Protein AF-A0A832TV93-F1 (afdb_monomer_lite)

Foldseek 3Di:
DPFFAAADAFAPCVVVVFQAVLQVVLVVRVVVCVVVVGFFDADDPLRLVLQVQLLVVCVVVHPDPFRDDSVLSSLCCRQRRHHQHHDADDPDFGDPSPDDPVHPDRHRGVRSSCSSGRHCLVCLVVSVVVCVVVVPPSSCSSVVSVVVVVVVDDDDDDPPDDDD

Secondary structure (DSSP, 8-state):
----B-EEEE-GGGGGGHHHHHHHHHHHHHHHHHHTTPBPP---HHHHHHHHHHHHHHHHHS--S----HHHHHHHHHH-SSEEEE---SS-B-SSS-S-TT---SB--HHHHHIIIIIIITTHHHHHHHHHHHT--S-THHHHHHHHHTTT------------

pLDDT: mean 91.6, std 16.51, range [34.53, 98.81]

Structure (mmCIF, N/CA/C/O backbone):
data_AF-A0A832TV93-F1
#
_entry.id   AF-A0A832TV93-F1
#
loop_
_atom_site.group_PDB
_atom_site.id
_atom_site.type_symbol
_atom_site.label_atom_id
_atom_site.label_alt_id
_atom_site.label_comp_id
_atom_site.label_asym_id
_atom_site.label_entity_id
_atom_site.label_seq_id
_atom_site.pdbx_PDB_ins_code
_atom_site.Cartn_x
_atom_site.Cartn_y
_atom_site.Cartn_z
_atom_site.occupancy
_atom_site.B_iso_or_equiv
_atom_site.auth_seq_id
_atom_site.auth_comp_id
_atom_site.auth_asym_id
_atom_site.auth_atom_id
_atom_site.pdbx_PDB_model_num
ATOM 1 N N . ASP A 1 1 ? 2.755 -15.170 12.764 1.00 92.94 1 ASP A N 1
ATOM 2 C CA . ASP A 1 1 ? 2.041 -15.644 13.971 1.00 92.94 1 ASP A CA 1
ATOM 3 C C . ASP A 1 1 ? 0.892 -16.611 13.653 1.00 92.94 1 ASP A C 1
ATOM 5 O O . ASP A 1 1 ? 0.345 -17.183 14.582 1.00 92.94 1 ASP A O 1
ATOM 9 N N . GLY A 1 2 ? 0.550 -16.842 12.378 1.00 94.00 2 GLY A N 1
ATOM 10 C CA . GLY A 1 2 ? -0.502 -17.790 11.994 1.00 94.00 2 GLY A CA 1
ATOM 11 C C . GLY A 1 2 ? -1.905 -17.180 11.977 1.00 94.00 2 GLY A C 1
ATOM 12 O O . GLY A 1 2 ? -2.860 -17.903 11.701 1.00 94.00 2 GLY A O 1
ATOM 13 N N . SER A 1 3 ? -2.046 -15.872 12.238 1.00 97.12 3 SER A N 1
ATOM 14 C CA . SER A 1 3 ? -3.338 -15.203 12.12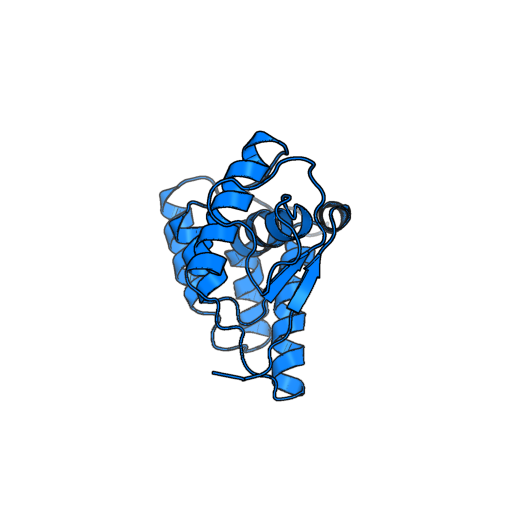4 1.00 97.12 3 SER A CA 1
ATOM 15 C C . SER A 1 3 ? -3.757 -15.027 10.662 1.00 97.12 3 SER A C 1
ATOM 17 O O . SER A 1 3 ? -2.935 -14.926 9.747 1.00 97.12 3 SER A O 1
ATOM 19 N N . GLN A 1 4 ? -5.070 -15.027 10.439 1.00 97.62 4 GLN A N 1
ATOM 20 C CA . GLN A 1 4 ? -5.659 -14.735 9.136 1.00 97.62 4 GLN A CA 1
ATOM 21 C C . GLN A 1 4 ? -5.774 -13.221 8.943 1.00 97.62 4 GLN A C 1
ATOM 23 O O . GLN A 1 4 ? -6.059 -12.498 9.895 1.00 97.62 4 GLN A O 1
ATOM 28 N N . TYR A 1 5 ? -5.611 -12.754 7.706 1.00 98.06 5 TYR A N 1
ATOM 29 C CA . TYR A 1 5 ? -5.754 -11.349 7.317 1.00 98.06 5 TYR A CA 1
ATOM 30 C C . TYR A 1 5 ? -6.442 -11.239 5.949 1.00 98.06 5 TYR A C 1
ATOM 32 O O . TYR A 1 5 ? -6.438 -12.189 5.164 1.00 98.06 5 TYR A O 1
ATOM 40 N N . ILE A 1 6 ? -7.020 -10.074 5.641 1.00 98.06 6 ILE A N 1
ATOM 41 C CA . ILE A 1 6 ? -7.572 -9.806 4.305 1.00 98.06 6 ILE A CA 1
ATOM 42 C C . ILE A 1 6 ? -6.466 -9.356 3.355 1.00 98.06 6 ILE A C 1
ATOM 44 O O . ILE A 1 6 ? -5.676 -8.460 3.665 1.00 98.06 6 ILE A O 1
ATOM 48 N N . ARG A 1 7 ? -6.477 -9.946 2.161 1.00 97.56 7 ARG A N 1
ATOM 49 C CA . ARG A 1 7 ? -5.652 -9.566 1.020 1.00 97.56 7 ARG A CA 1
ATOM 50 C C . ARG A 1 7 ? -6.538 -9.171 -0.151 1.00 97.56 7 ARG A C 1
ATOM 52 O O . ARG A 1 7 ? -7.446 -9.918 -0.504 1.00 97.56 7 ARG A O 1
ATOM 59 N N . ILE A 1 8 ? -6.271 -8.012 -0.738 1.00 98.38 8 ILE A N 1
ATOM 60 C CA . ILE A 1 8 ? -7.026 -7.485 -1.876 1.00 98.38 8 ILE A CA 1
ATOM 61 C C . ILE A 1 8 ? -6.119 -7.522 -3.097 1.00 98.38 8 ILE A C 1
ATOM 63 O O . ILE A 1 8 ? -5.044 -6.935 -3.063 1.00 98.38 8 ILE A O 1
ATOM 67 N N . PHE A 1 9 ? -6.561 -8.198 -4.155 1.00 97.94 9 PHE A N 1
ATOM 68 C CA . PHE A 1 9 ? -5.856 -8.237 -5.433 1.00 97.94 9 PHE A CA 1
ATOM 69 C C . PHE A 1 9 ? -6.360 -7.117 -6.336 1.00 97.94 9 PHE A C 1
ATOM 71 O O . PHE A 1 9 ? -7.526 -7.104 -6.733 1.00 97.94 9 PHE A O 1
ATOM 78 N N . TYR A 1 10 ? -5.475 -6.178 -6.655 1.00 98.19 10 TYR A N 1
ATOM 79 C CA . TYR A 1 10 ? -5.738 -5.099 -7.594 1.00 98.19 10 TYR A CA 1
ATOM 80 C C . TYR A 1 10 ? -5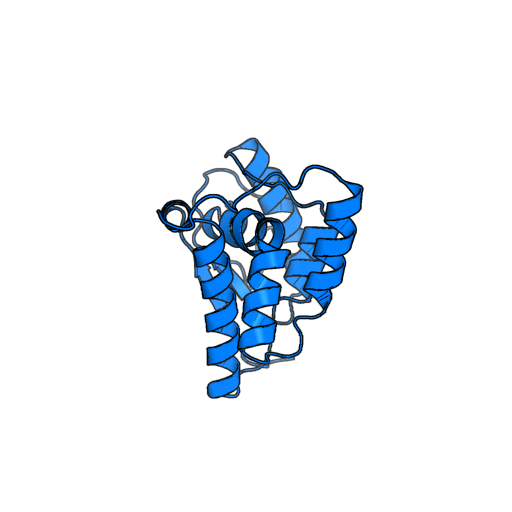.127 -5.396 -8.961 1.00 98.19 10 TYR A C 1
ATOM 82 O O . TYR A 1 10 ? -4.004 -5.881 -9.069 1.00 98.19 10 TYR A O 1
ATOM 90 N N . SER A 1 11 ? -5.847 -5.037 -10.018 1.00 95.75 11 SER A N 1
ATOM 91 C CA . SER A 1 11 ? -5.379 -5.117 -11.402 1.00 95.75 11 SER A CA 1
ATOM 92 C C . SER A 1 11 ? -5.197 -3.718 -11.998 1.00 95.75 11 SER A C 1
ATOM 94 O O . SER A 1 11 ? -5.744 -2.740 -11.487 1.00 95.75 11 SER A O 1
ATOM 96 N N . GLY A 1 12 ? -4.448 -3.604 -13.099 1.00 91.88 12 GLY A N 1
ATOM 97 C CA . GLY A 1 12 ? -4.150 -2.325 -13.768 1.00 91.88 12 GLY A CA 1
ATOM 98 C C . GLY A 1 12 ? -5.367 -1.424 -14.067 1.00 91.88 12 GLY A C 1
ATOM 99 O O . GLY A 1 12 ? -5.279 -0.213 -13.840 1.00 91.88 12 GLY A O 1
ATOM 100 N N . PRO A 1 13 ? -6.536 -1.964 -14.483 1.00 96.31 13 PRO A N 1
ATOM 101 C CA . PRO A 1 13 ? -7.753 -1.174 -14.690 1.00 96.31 13 PRO A CA 1
ATOM 102 C C . PRO A 1 13 ? -8.217 -0.343 -13.485 1.00 96.31 13 PRO A C 1
ATOM 104 O O . PRO A 1 13 ? -8.959 0.623 -13.683 1.00 96.31 13 PRO A O 1
ATOM 107 N N . ILE A 1 14 ? -7.748 -0.636 -12.261 1.00 97.38 14 ILE A N 1
ATOM 108 C CA . ILE A 1 14 ? -8.036 0.162 -11.058 1.00 97.38 14 ILE A CA 1
ATOM 109 C C . ILE A 1 14 ? -7.661 1.643 -11.219 1.00 97.38 14 ILE A C 1
ATOM 111 O O . ILE A 1 14 ? -8.224 2.508 -10.543 1.00 97.38 14 ILE A O 1
ATOM 115 N N . ARG A 1 15 ? -6.751 1.972 -12.147 1.00 96.50 15 ARG A N 1
ATOM 116 C CA . ARG A 1 15 ? -6.395 3.360 -12.459 1.00 96.50 15 ARG A CA 1
ATOM 117 C C . ARG A 1 15 ? -7.606 4.205 -12.846 1.00 96.50 15 ARG A C 1
ATOM 119 O O . ARG A 1 15 ? -7.731 5.340 -12.398 1.00 96.50 15 ARG A O 1
ATOM 126 N N . SER A 1 16 ? -8.513 3.631 -13.635 1.00 96.62 16 SER A N 1
ATOM 127 C CA . SER A 1 16 ? -9.703 4.317 -14.155 1.00 96.62 16 SER A CA 1
ATOM 128 C C . SER A 1 16 ? -10.695 4.739 -13.065 1.00 96.62 16 SER A C 1
ATOM 130 O O . SER A 1 16 ? -11.451 5.686 -13.264 1.00 96.62 16 SER A O 1
ATOM 132 N N . ALA A 1 17 ? -10.662 4.089 -11.897 1.00 96.12 17 ALA A N 1
ATOM 133 C CA . ALA A 1 17 ? -11.508 4.440 -10.758 1.00 96.12 17 ALA A CA 1
ATOM 134 C C . ALA A 1 17 ? -11.048 5.730 -10.046 1.00 96.12 17 ALA A C 1
ATOM 136 O O . ALA A 1 17 ? -11.833 6.366 -9.340 1.00 96.12 17 ALA A O 1
ATOM 137 N N . GLY A 1 18 ? -9.781 6.120 -10.226 1.00 96.00 18 GLY A N 1
ATOM 138 C CA . GLY A 1 18 ? -9.157 7.267 -9.571 1.00 96.00 18 GLY A CA 1
ATOM 139 C C . GLY A 1 18 ? -8.729 7.011 -8.119 1.00 96.00 18 GLY A C 1
ATOM 140 O O . GLY A 1 18 ? -9.243 6.132 -7.423 1.00 96.00 18 GLY A O 1
ATOM 141 N N . GLY A 1 19 ? -7.789 7.833 -7.636 1.00 96.62 19 GLY A N 1
ATOM 142 C CA . GLY A 1 19 ? -7.133 7.652 -6.333 1.00 96.62 19 GLY A CA 1
ATOM 143 C C . GLY A 1 19 ? -8.079 7.598 -5.128 1.00 96.62 19 GLY A C 1
ATOM 144 O O . GLY A 1 19 ? -7.860 6.850 -4.180 1.00 96.62 19 GLY A O 1
ATOM 145 N N . THR A 1 20 ? -9.188 8.346 -5.145 1.00 95.12 20 THR A N 1
ATOM 146 C CA . THR A 1 20 ? -10.147 8.295 -4.026 1.00 95.12 20 THR A CA 1
ATOM 147 C C . THR A 1 20 ? -10.859 6.945 -3.944 1.00 95.12 20 THR A C 1
ATOM 149 O O . THR A 1 20 ? -11.003 6.416 -2.846 1.00 95.12 20 THR A O 1
ATOM 152 N N . ALA A 1 21 ? -11.273 6.363 -5.073 1.00 97.25 21 ALA A N 1
ATOM 153 C CA . ALA A 1 21 ? -11.914 5.050 -5.080 1.00 97.25 21 ALA A CA 1
ATOM 154 C C . ALA A 1 21 ? -10.926 3.939 -4.691 1.00 97.25 21 ALA A C 1
ATOM 156 O O . ALA A 1 21 ? -11.276 3.077 -3.887 1.00 97.25 21 ALA A O 1
ATOM 157 N N . GLN A 1 22 ? -9.683 4.018 -5.178 1.00 98.38 22 GLN A N 1
ATOM 158 C CA . GLN A 1 22 ? -8.577 3.135 -4.781 1.00 98.38 22 GLN A CA 1
ATOM 159 C C . GLN A 1 22 ? -8.339 3.142 -3.267 1.00 98.38 22 GLN A C 1
ATOM 161 O O . GLN A 1 22 ? -8.220 2.099 -2.635 1.00 98.38 22 GLN A O 1
ATOM 166 N N . ALA A 1 23 ? -8.287 4.322 -2.649 1.00 97.12 23 ALA A N 1
ATOM 167 C CA . ALA A 1 23 ? -8.094 4.406 -1.208 1.00 97.12 23 ALA A CA 1
ATOM 168 C C . ALA A 1 23 ? -9.310 3.887 -0.423 1.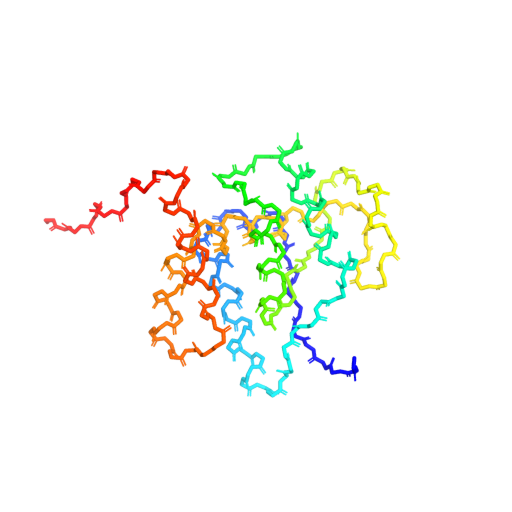00 97.12 23 ALA A C 1
ATOM 170 O O . ALA A 1 23 ? -9.166 3.224 0.607 1.00 97.12 23 ALA A O 1
ATOM 171 N N . LEU A 1 24 ? -10.523 4.175 -0.906 1.00 97.06 24 LEU A N 1
ATOM 172 C CA . LEU A 1 24 ? -11.750 3.705 -0.270 1.00 97.06 24 LEU A CA 1
ATOM 173 C C . LEU A 1 24 ? -11.891 2.182 -0.326 1.00 97.06 24 LEU A C 1
ATOM 175 O O . LEU A 1 24 ? -12.398 1.618 0.637 1.00 97.06 24 LEU A O 1
ATOM 179 N N . SER A 1 25 ? -11.418 1.499 -1.373 1.00 98.06 25 SER A N 1
ATOM 180 C CA . SER A 1 25 ? -11.451 0.029 -1.406 1.00 98.06 25 SER A CA 1
ATOM 181 C C . SER A 1 25 ? -10.584 -0.597 -0.311 1.00 98.06 25 SER A C 1
ATOM 183 O O . SER A 1 25 ? -11.000 -1.577 0.305 1.00 98.06 25 SER A O 1
ATOM 185 N N . VAL A 1 26 ? -9.435 0.007 0.018 1.00 98.44 26 VAL A N 1
ATOM 186 C CA . VAL A 1 26 ? -8.605 -0.409 1.165 1.00 98.44 26 VAL A CA 1
ATOM 187 C C . VAL A 1 26 ? -9.358 -0.200 2.483 1.00 98.44 26 VAL A C 1
ATOM 189 O O . VAL A 1 26 ? -9.388 -1.092 3.331 1.00 98.44 26 VAL A O 1
ATOM 192 N N . LEU A 1 27 ? -10.012 0.955 2.645 1.00 97.69 27 LEU A N 1
ATOM 193 C CA . LEU A 1 27 ? -10.785 1.270 3.849 1.00 97.69 27 LEU A CA 1
ATOM 194 C C . LEU A 1 27 ? -11.984 0.327 4.033 1.00 97.69 27 LEU A C 1
ATOM 196 O O . LEU A 1 27 ? -12.256 -0.113 5.148 1.00 97.69 27 LEU A O 1
ATOM 200 N N . VAL A 1 28 ? -12.672 -0.028 2.944 1.00 97.88 28 VAL A N 1
ATOM 201 C CA . VAL A 1 28 ? -13.730 -1.048 2.959 1.00 97.88 28 VAL A CA 1
ATOM 202 C C . VAL A 1 28 ? -13.160 -2.404 3.366 1.00 97.88 28 VAL A C 1
ATOM 204 O O . VAL A 1 28 ? -13.770 -3.080 4.188 1.00 97.88 28 VAL A O 1
ATOM 207 N N . GLY A 1 29 ? -11.980 -2.785 2.869 1.00 98.25 29 GLY A N 1
ATOM 208 C CA . GLY A 1 29 ? -11.293 -4.000 3.311 1.00 98.25 29 GLY A CA 1
ATOM 209 C C . GLY A 1 29 ? -11.058 -4.027 4.823 1.00 98.25 29 GLY A C 1
ATOM 210 O O . GLY A 1 29 ? -11.353 -5.028 5.476 1.00 98.25 29 GLY A O 1
ATOM 211 N N . ASP A 1 30 ? -10.594 -2.911 5.393 1.00 98.44 30 ASP A N 1
ATOM 212 C CA . ASP A 1 30 ? -10.411 -2.776 6.842 1.00 98.44 30 ASP A CA 1
ATOM 213 C C . ASP A 1 30 ? -11.737 -2.859 7.612 1.00 98.44 30 ASP A C 1
ATOM 215 O O . ASP A 1 30 ? -11.829 -3.515 8.647 1.00 98.44 30 ASP A O 1
ATOM 219 N N . TYR A 1 31 ? -12.789 -2.224 7.099 1.00 97.69 31 TYR A N 1
ATOM 220 C CA . TYR A 1 31 ? -14.117 -2.293 7.703 1.00 97.69 31 TYR A CA 1
ATOM 221 C C . TYR A 1 31 ? -14.662 -3.729 7.712 1.00 97.69 31 TYR A C 1
ATOM 223 O O . TYR A 1 31 ? -15.132 -4.212 8.744 1.00 97.69 31 TYR A O 1
ATOM 231 N N . VAL A 1 32 ? -14.542 -4.437 6.584 1.00 98.00 32 VAL A N 1
ATOM 232 C CA . VAL A 1 32 ? -15.003 -5.822 6.441 1.00 98.00 32 VAL A CA 1
ATOM 233 C C . VAL A 1 32 ? -14.237 -6.745 7.378 1.00 98.00 32 VAL A C 1
ATOM 235 O O . VAL A 1 32 ? -14.891 -7.447 8.146 1.00 98.00 32 VAL A O 1
ATOM 238 N N . ARG A 1 33 ? -12.889 -6.723 7.395 1.00 97.88 33 ARG A N 1
ATOM 239 C CA . ARG A 1 33 ? -12.111 -7.637 8.261 1.00 97.88 33 ARG A CA 1
ATOM 240 C C . ARG A 1 33 ? -12.497 -7.512 9.733 1.00 97.88 33 ARG A C 1
ATOM 242 O O . ARG A 1 33 ? -12.590 -8.524 10.415 1.00 97.88 33 ARG A O 1
ATOM 249 N N . ARG A 1 34 ? -12.793 -6.297 10.210 1.00 97.06 34 ARG A N 1
ATOM 250 C CA . ARG A 1 34 ? -13.241 -6.047 11.588 1.00 97.06 34 ARG A CA 1
ATOM 251 C C . ARG A 1 34 ? -14.616 -6.647 11.841 1.00 97.06 34 ARG A C 1
ATOM 253 O O . ARG A 1 34 ? -14.806 -7.296 12.862 1.00 97.06 34 ARG A O 1
ATOM 260 N N . GLY A 1 35 ? -15.546 -6.467 10.902 1.00 97.00 35 GLY A N 1
ATOM 261 C CA . GLY A 1 35 ? -16.896 -7.024 10.991 1.00 97.00 35 GLY A CA 1
ATOM 262 C C . GLY A 1 35 ? -16.924 -8.553 11.067 1.00 97.00 35 GLY A C 1
ATOM 263 O O . GLY A 1 35 ? -17.833 -9.107 11.678 1.00 97.00 35 GLY A O 1
ATOM 264 N N . ILE A 1 36 ? -15.918 -9.226 10.499 1.00 96.94 36 ILE A N 1
ATOM 265 C CA . ILE A 1 36 ? -15.791 -10.692 10.517 1.00 96.94 36 ILE A CA 1
ATOM 266 C C . ILE A 1 36 ? -14.711 -11.218 11.479 1.00 96.94 36 ILE A C 1
ATOM 268 O O . ILE A 1 36 ? -14.417 -12.408 11.464 1.00 96.94 36 ILE A O 1
ATOM 272 N N . GLY A 1 37 ? -14.110 -10.360 12.312 1.00 96.81 37 GLY A N 1
ATOM 273 C CA . GLY A 1 37 ? -13.121 -10.772 13.318 1.00 96.81 37 GLY A CA 1
ATOM 274 C C . GLY A 1 37 ? -11.778 -11.263 12.759 1.00 96.81 37 GLY A C 1
ATOM 275 O O . GLY A 1 37 ? -11.073 -12.008 13.434 1.00 96.81 37 GLY A O 1
ATOM 276 N N . ILE A 1 38 ? -11.417 -10.860 11.539 1.00 98.06 38 ILE A N 1
ATOM 277 C CA . ILE A 1 38 ? -10.131 -11.172 10.908 1.00 98.06 38 ILE A CA 1
ATOM 278 C C . ILE A 1 38 ? -9.066 -10.163 11.368 1.00 98.06 38 ILE A C 1
ATOM 280 O O . ILE A 1 38 ? -9.322 -8.956 11.486 1.00 98.06 38 ILE A O 1
ATOM 284 N N . ASP A 1 39 ? -7.863 -10.665 11.645 1.00 98.44 39 ASP A N 1
ATOM 285 C CA . ASP A 1 39 ? -6.753 -9.870 12.166 1.00 98.44 39 ASP A CA 1
ATOM 286 C C . ASP A 1 39 ? -6.194 -8.917 11.091 1.00 98.44 39 ASP A C 1
ATOM 288 O O . ASP A 1 39 ? -6.513 -8.994 9.898 1.00 98.44 39 ASP A O 1
ATOM 292 N N . ARG A 1 40 ? -5.371 -7.963 11.524 1.00 98.06 40 ARG A N 1
ATOM 293 C CA . ARG A 1 40 ? -4.654 -7.064 10.624 1.00 98.06 40 ARG A CA 1
ATOM 294 C C . ARG A 1 40 ? -3.545 -7.801 9.878 1.00 98.06 40 ARG A C 1
ATOM 296 O O . ARG A 1 40 ? -2.906 -8.708 10.410 1.00 98.06 40 ARG A O 1
ATOM 303 N N . TYR A 1 41 ? -3.247 -7.322 8.678 1.00 98.38 41 TYR A N 1
ATOM 304 C CA . TYR A 1 41 ? -2.024 -7.677 7.975 1.00 98.38 41 TYR A CA 1
ATOM 305 C C . TYR A 1 41 ? -0.787 -7.244 8.782 1.00 98.38 41 TYR A C 1
ATOM 307 O O . TYR A 1 41 ? -0.733 -6.141 9.341 1.00 98.38 41 TYR A O 1
ATOM 315 N N . LYS A 1 42 ? 0.186 -8.156 8.858 1.00 98.38 42 LYS A N 1
ATOM 316 C CA . LYS A 1 42 ? 1.484 -7.995 9.523 1.00 98.38 42 LYS A CA 1
ATOM 317 C C . LYS A 1 42 ? 2.557 -8.380 8.497 1.00 98.38 42 LYS A C 1
ATOM 319 O O . LYS A 1 42 ? 2.828 -9.581 8.356 1.00 98.38 42 LYS A O 1
ATOM 324 N N . PRO A 1 43 ? 3.078 -7.411 7.722 1.00 98.06 43 PRO A N 1
ATOM 325 C CA . PRO A 1 43 ? 4.065 -7.704 6.692 1.00 98.06 43 PRO A CA 1
ATOM 326 C C . PRO A 1 43 ? 5.358 -8.229 7.315 1.00 98.06 43 PRO A C 1
ATOM 328 O O . PRO A 1 43 ? 5.714 -7.857 8.436 1.00 98.06 43 PRO A O 1
ATOM 331 N N . ARG A 1 44 ? 6.065 -9.078 6.576 1.00 98.00 44 ARG A N 1
ATOM 332 C CA . ARG A 1 44 ? 7.472 -9.403 6.834 1.00 98.00 44 ARG A CA 1
ATOM 333 C C . ARG A 1 44 ? 8.361 -8.303 6.253 1.00 98.00 44 ARG A C 1
ATOM 335 O O . ARG A 1 44 ? 7.947 -7.606 5.330 1.00 98.00 44 ARG A O 1
ATOM 342 N N . GLU A 1 45 ? 9.572 -8.136 6.769 1.00 98.12 45 GLU A N 1
ATOM 343 C CA . GLU A 1 45 ? 10.453 -7.043 6.327 1.00 98.12 45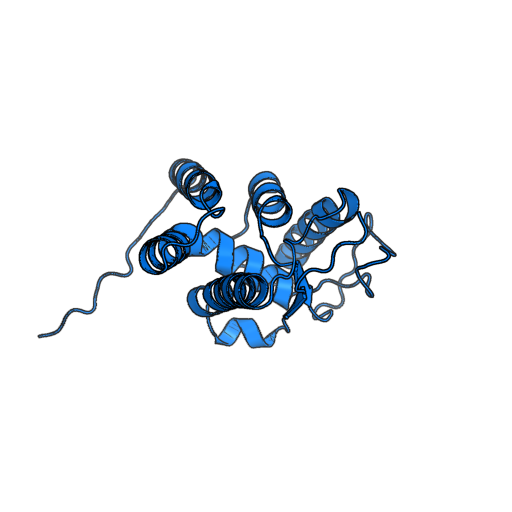 GLU A CA 1
ATOM 344 C C . GLU A 1 45 ? 10.823 -7.166 4.842 1.00 98.12 45 GLU A C 1
ATOM 346 O O . GLU A 1 45 ? 10.786 -6.176 4.117 1.00 98.12 45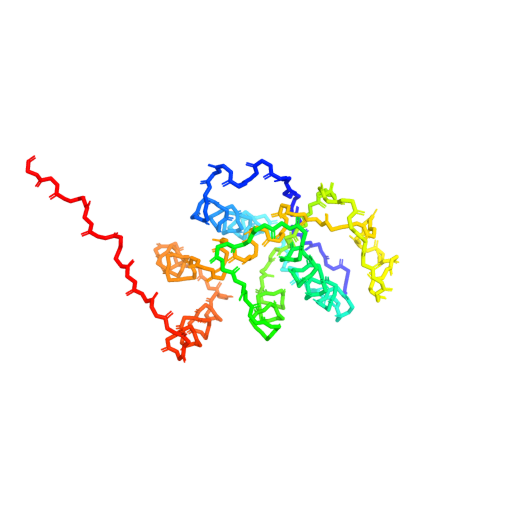 GLU A O 1
ATOM 351 N N . GLU A 1 46 ? 11.045 -8.381 4.342 1.00 98.25 46 GLU A N 1
ATOM 352 C CA . GLU A 1 46 ? 11.274 -8.623 2.918 1.00 98.25 46 GLU A CA 1
ATOM 353 C C . GLU A 1 46 ? 10.050 -8.284 2.050 1.00 98.25 46 GLU A C 1
ATOM 355 O O . GLU A 1 46 ? 10.199 -7.830 0.919 1.00 98.25 46 GLU A O 1
ATOM 360 N N . GLU A 1 47 ? 8.833 -8.435 2.588 1.00 98.44 47 GLU A N 1
ATOM 361 C CA . GLU A 1 47 ? 7.604 -8.008 1.913 1.00 98.44 47 GLU A CA 1
ATOM 362 C C . GLU A 1 47 ? 7.500 -6.476 1.901 1.00 98.44 47 GLU A C 1
ATOM 364 O O . GLU A 1 47 ? 7.005 -5.916 0.932 1.00 98.44 47 GLU A O 1
ATOM 369 N N . VAL A 1 48 ? 7.974 -5.778 2.938 1.00 98.81 48 VAL A N 1
ATOM 370 C CA . VAL A 1 48 ? 7.997 -4.305 2.963 1.00 98.81 48 VAL A CA 1
ATOM 371 C C . VAL A 1 48 ? 8.949 -3.768 1.898 1.00 98.81 48 VAL A C 1
ATOM 373 O O . VAL A 1 48 ? 8.546 -2.947 1.070 1.00 98.81 48 VAL A O 1
ATOM 376 N N . GLU A 1 49 ? 10.187 -4.254 1.874 1.00 98.75 49 GLU A N 1
ATOM 377 C CA . GLU A 1 49 ? 11.190 -3.794 0.909 1.00 98.75 49 GLU A CA 1
ATOM 378 C C . GLU A 1 49 ? 10.839 -4.211 -0.527 1.00 98.75 49 GLU A C 1
ATOM 380 O O . GLU A 1 49 ? 11.102 -3.466 -1.472 1.00 98.75 49 GLU A O 1
ATOM 385 N N . ARG A 1 50 ? 10.106 -5.319 -0.703 1.00 98.75 50 ARG A N 1
ATOM 386 C CA . ARG A 1 50 ? 9.504 -5.675 -1.993 1.00 98.75 50 ARG A CA 1
ATOM 387 C C . ARG A 1 50 ? 8.558 -4.596 -2.527 1.00 98.75 50 ARG A C 1
ATOM 389 O O . ARG A 1 50 ? 8.572 -4.318 -3.723 1.00 98.75 50 ARG A O 1
ATOM 396 N N . TYR A 1 51 ? 7.735 -3.977 -1.680 1.00 98.75 51 TYR A N 1
ATOM 397 C CA . TYR A 1 51 ? 6.842 -2.895 -2.123 1.00 98.75 51 TYR A CA 1
ATOM 398 C C . TYR A 1 51 ? 7.632 -1.632 -2.480 1.00 98.75 51 TYR A C 1
ATOM 400 O O . TYR A 1 51 ? 7.275 -0.950 -3.441 1.00 98.75 51 TYR A O 1
ATOM 408 N N . VAL A 1 52 ? 8.706 -1.336 -1.738 1.00 98.81 52 VAL A N 1
ATOM 409 C CA . VAL A 1 52 ? 9.622 -0.228 -2.054 1.00 98.81 52 VAL A CA 1
ATOM 410 C C . VAL A 1 52 ? 10.220 -0.431 -3.444 1.00 98.81 52 VAL A C 1
ATOM 412 O O . VAL A 1 52 ? 10.081 0.437 -4.307 1.00 98.81 52 VAL A O 1
ATOM 415 N N . GLU A 1 53 ? 10.808 -1.602 -3.691 1.00 98.62 53 GLU A N 1
ATOM 416 C CA . GLU A 1 53 ? 11.410 -1.947 -4.977 1.00 98.62 53 GLU A CA 1
ATOM 417 C C . GLU A 1 53 ? 10.397 -1.862 -6.126 1.00 98.62 53 GLU A C 1
ATOM 419 O O . GLU A 1 53 ? 10.672 -1.218 -7.141 1.00 98.62 53 GLU A O 1
ATOM 424 N N . GLU A 1 54 ? 9.204 -2.440 -5.958 1.00 98.69 54 GLU A N 1
ATOM 425 C CA . GLU A 1 54 ? 8.169 -2.417 -6.993 1.00 98.69 54 GLU A CA 1
ATOM 426 C C . GLU A 1 54 ? 7.687 -1.008 -7.325 1.00 98.69 54 GLU A C 1
ATOM 428 O O . GLU A 1 54 ? 7.512 -0.706 -8.500 1.00 98.69 54 GLU A O 1
ATOM 433 N N . ILE A 1 55 ? 7.489 -0.124 -6.346 1.00 98.50 55 ILE A N 1
ATOM 434 C CA . ILE A 1 55 ? 7.015 1.244 -6.616 1.00 98.50 55 ILE A CA 1
ATOM 435 C C . ILE A 1 55 ? 8.089 2.072 -7.322 1.00 98.50 55 ILE A C 1
ATOM 437 O O . ILE A 1 55 ? 7.784 2.794 -8.278 1.00 98.50 55 ILE A O 1
ATOM 441 N N . LEU A 1 56 ? 9.348 1.954 -6.891 1.00 97.81 56 LEU A N 1
ATOM 442 C CA . LEU A 1 56 ? 10.467 2.639 -7.538 1.00 97.81 56 LEU A CA 1
ATOM 443 C C . LEU A 1 56 ? 10.695 2.124 -8.962 1.00 97.81 56 LEU A C 1
ATOM 445 O O . LEU A 1 56 ? 10.973 2.916 -9.866 1.00 97.81 56 LEU A O 1
ATOM 449 N N . LEU A 1 57 ? 10.546 0.816 -9.181 1.00 98.06 57 LEU A N 1
ATOM 450 C CA . LEU A 1 57 ? 10.623 0.211 -10.505 1.00 98.06 57 LEU A CA 1
ATOM 451 C C . LEU A 1 57 ? 9.424 0.605 -11.375 1.00 98.06 57 LEU A C 1
ATOM 453 O O . LEU A 1 57 ? 9.623 0.999 -12.522 1.00 98.06 57 LEU A O 1
ATOM 457 N N . TYR A 1 58 ? 8.206 0.585 -10.828 1.00 98.00 58 TYR A N 1
ATOM 458 C CA . TYR A 1 58 ? 6.982 0.978 -11.527 1.00 98.00 58 TYR A CA 1
ATOM 459 C C . TYR A 1 58 ? 7.089 2.405 -12.063 1.00 98.00 58 TYR A C 1
ATOM 461 O O . TYR A 1 58 ? 6.800 2.622 -13.231 1.00 98.00 58 TYR A O 1
ATOM 469 N N . LYS A 1 59 ? 7.620 3.356 -11.279 1.00 96.50 59 LYS A N 1
ATOM 470 C CA . LYS A 1 59 ? 7.884 4.736 -11.734 1.00 96.50 59 LYS A CA 1
ATOM 471 C C . LYS A 1 59 ? 8.754 4.813 -12.997 1.00 96.50 59 LYS A C 1
ATOM 473 O O . LYS A 1 59 ? 8.635 5.766 -13.765 1.00 96.50 59 LYS A O 1
ATOM 478 N N . ARG A 1 60 ? 9.674 3.862 -13.196 1.00 94.94 60 ARG A N 1
ATOM 479 C CA . ARG A 1 60 ? 10.564 3.841 -14.369 1.00 94.94 60 ARG A CA 1
ATOM 480 C C . ARG A 1 60 ? 9.871 3.317 -15.623 1.00 94.94 60 ARG A C 1
ATOM 482 O O . ARG A 1 60 ? 10.270 3.696 -16.718 1.00 94.94 60 ARG A O 1
ATOM 489 N N . VAL A 1 61 ? 8.871 2.451 -15.467 1.00 95.19 61 VAL A N 1
ATOM 490 C CA . VAL A 1 61 ? 8.211 1.749 -16.584 1.00 95.19 61 VAL A CA 1
ATOM 491 C C . VAL A 1 61 ? 6.793 2.248 -16.865 1.00 95.19 61 VAL A C 1
ATOM 493 O O . VAL A 1 61 ? 6.279 2.056 -17.961 1.00 95.19 61 VAL A O 1
ATOM 496 N N . ALA A 1 62 ? 6.186 2.942 -15.906 1.00 95.06 62 ALA A N 1
ATOM 497 C CA . ALA A 1 62 ? 4.852 3.513 -15.969 1.00 95.06 62 ALA A CA 1
ATOM 498 C C . ALA A 1 62 ? 4.788 4.838 -15.189 1.00 95.06 62 ALA A C 1
ATOM 500 O O . ALA A 1 62 ? 5.620 5.145 -14.336 1.00 95.06 62 ALA A O 1
ATOM 501 N N . SER A 1 63 ? 3.776 5.657 -15.476 1.00 93.19 63 SER A N 1
ATOM 502 C CA . SER A 1 63 ? 3.601 6.943 -14.798 1.00 93.19 63 SER A CA 1
ATOM 503 C C . SER A 1 63 ? 2.933 6.786 -13.432 1.00 93.19 63 SER A C 1
ATOM 505 O O . SER A 1 63 ? 1.984 6.015 -13.288 1.00 93.19 63 SER A O 1
ATOM 507 N N . LEU A 1 64 ? 3.357 7.597 -12.462 1.00 96.31 64 LEU A N 1
ATOM 508 C CA . LEU A 1 64 ? 2.673 7.816 -11.186 1.00 96.31 64 LEU A CA 1
ATOM 509 C C . LEU A 1 64 ? 2.381 9.309 -11.019 1.00 96.31 64 LEU A C 1
ATOM 511 O O . LEU A 1 64 ? 3.269 10.131 -11.235 1.00 96.31 64 LEU A O 1
ATOM 515 N N . GLN A 1 65 ? 1.164 9.659 -10.600 1.00 95.94 65 GLN A N 1
ATOM 516 C CA . GLN A 1 65 ? 0.815 11.044 -10.239 1.00 95.94 65 GLN A CA 1
ATOM 517 C C . GLN A 1 65 ? 1.549 11.516 -8.979 1.00 95.94 65 GLN A C 1
ATOM 519 O O . GLN A 1 65 ? 1.859 12.694 -8.841 1.00 95.94 65 GLN A O 1
ATOM 524 N N . TYR A 1 66 ? 1.834 10.586 -8.069 1.00 95.50 66 TYR A N 1
ATOM 525 C CA . TYR A 1 66 ? 2.614 10.818 -6.864 1.00 95.50 66 TYR A CA 1
ATOM 526 C C . TYR A 1 66 ? 3.592 9.669 -6.687 1.00 95.50 66 TYR A C 1
ATOM 528 O O . TYR A 1 66 ? 3.200 8.508 -6.761 1.00 95.50 66 TYR A O 1
ATOM 536 N N . THR A 1 67 ? 4.865 9.984 -6.466 1.00 95.94 67 THR A N 1
ATOM 537 C CA . THR A 1 67 ? 5.854 8.981 -6.069 1.00 95.94 67 THR A CA 1
ATOM 538 C C . THR A 1 67 ? 6.125 9.160 -4.579 1.00 95.94 67 THR A C 1
ATOM 540 O O . THR A 1 67 ? 6.825 10.113 -4.239 1.00 95.94 67 THR A O 1
ATOM 543 N N . PRO A 1 68 ? 5.607 8.280 -3.707 1.00 97.00 68 PRO A N 1
ATOM 544 C CA . PRO A 1 68 ? 5.965 8.319 -2.298 1.00 97.00 68 PRO A CA 1
ATOM 545 C C . PRO A 1 68 ? 7.463 8.049 -2.114 1.00 97.00 68 PRO A C 1
ATOM 547 O O . PRO A 1 68 ? 8.070 7.294 -2.881 1.00 97.00 68 PRO A O 1
ATOM 550 N N . SER A 1 69 ? 8.057 8.653 -1.089 1.00 97.19 69 SER A N 1
ATOM 551 C CA . SER A 1 69 ? 9.406 8.302 -0.640 1.00 97.19 69 SER A CA 1
ATOM 552 C C . SER A 1 69 ? 9.443 6.872 -0.093 1.00 97.19 69 SER A C 1
ATOM 554 O O . SER A 1 69 ? 8.412 6.309 0.280 1.00 97.19 69 SER A O 1
ATOM 556 N N . GLU A 1 70 ? 10.632 6.277 0.001 1.00 98.25 70 GLU A N 1
ATOM 557 C CA . GLU A 1 70 ? 10.766 4.927 0.561 1.00 98.25 70 GLU A CA 1
ATOM 558 C C . GLU A 1 70 ? 10.199 4.828 1.984 1.00 98.25 70 GLU A C 1
ATOM 560 O O . GLU A 1 70 ? 9.520 3.858 2.312 1.00 98.25 70 GLU A O 1
ATOM 565 N N . ASP A 1 71 ? 10.400 5.855 2.810 1.00 98.00 71 ASP A N 1
ATOM 566 C CA . ASP A 1 71 ? 9.894 5.879 4.184 1.00 98.00 71 ASP A CA 1
ATOM 567 C C . ASP A 1 71 ? 8.368 5.986 4.239 1.00 98.00 71 ASP A C 1
ATOM 569 O O . ASP A 1 71 ? 7.731 5.343 5.076 1.00 98.00 71 ASP A O 1
ATOM 573 N N . GLU A 1 72 ? 7.757 6.727 3.313 1.00 98.25 72 GLU A N 1
ATOM 574 C CA . GLU A 1 72 ? 6.300 6.750 3.168 1.00 98.25 72 GLU A CA 1
ATOM 575 C C . GLU A 1 72 ? 5.767 5.380 2.743 1.00 98.25 72 GLU A C 1
ATOM 577 O O . GLU A 1 72 ? 4.779 4.912 3.309 1.00 98.25 72 GLU A O 1
ATOM 582 N N . ILE A 1 73 ? 6.436 4.707 1.799 1.00 98.69 73 ILE A N 1
ATOM 583 C CA . ILE A 1 73 ? 6.066 3.353 1.365 1.00 98.69 73 ILE A CA 1
ATOM 584 C C . ILE A 1 73 ? 6.141 2.392 2.553 1.00 98.69 73 ILE A C 1
ATOM 586 O O . ILE A 1 73 ? 5.150 1.731 2.868 1.00 98.69 73 ILE A O 1
ATOM 590 N N . ARG A 1 74 ? 7.276 2.355 3.261 1.00 98.75 74 ARG A N 1
ATOM 591 C CA . ARG A 1 74 ? 7.470 1.511 4.450 1.00 98.75 74 ARG A CA 1
ATOM 592 C C . ARG A 1 74 ? 6.408 1.793 5.507 1.00 98.75 74 ARG A C 1
ATOM 594 O O . ARG A 1 74 ? 5.830 0.858 6.062 1.00 98.75 74 ARG A O 1
ATOM 601 N N . MET A 1 75 ? 6.117 3.067 5.774 1.00 98.38 75 MET A N 1
ATOM 602 C CA . MET A 1 75 ? 5.088 3.462 6.732 1.00 98.38 75 MET A CA 1
ATOM 603 C C . MET A 1 75 ? 3.703 2.971 6.306 1.00 98.38 75 MET A C 1
ATOM 605 O O . MET A 1 75 ? 2.990 2.415 7.142 1.00 98.38 75 MET A O 1
ATOM 609 N N . ILE A 1 76 ? 3.325 3.121 5.034 1.00 98.56 76 ILE A N 1
ATOM 610 C CA . ILE A 1 76 ? 2.036 2.631 4.532 1.00 98.56 76 ILE A CA 1
ATOM 611 C C . ILE A 1 76 ? 1.953 1.114 4.689 1.00 98.56 76 ILE A C 1
ATOM 613 O O . ILE A 1 76 ? 0.995 0.623 5.278 1.00 98.56 76 ILE A O 1
ATOM 617 N N . VAL A 1 77 ? 2.950 0.363 4.218 1.00 98.69 77 VAL A N 1
ATOM 618 C CA . VAL A 1 77 ? 2.898 -1.109 4.215 1.00 98.69 77 VAL A CA 1
ATOM 619 C C . VAL A 1 77 ? 2.870 -1.672 5.636 1.00 98.69 77 VAL A C 1
ATOM 621 O O . VAL A 1 77 ? 2.065 -2.556 5.924 1.00 98.69 77 VAL A O 1
ATOM 624 N N . ARG A 1 78 ? 3.679 -1.128 6.556 1.00 98.62 78 ARG A N 1
ATOM 625 C CA . ARG A 1 78 ? 3.716 -1.577 7.961 1.00 98.62 78 ARG A CA 1
ATOM 626 C C . ARG A 1 78 ? 2.437 -1.264 8.734 1.00 98.62 78 ARG A C 1
ATOM 628 O O . ARG A 1 78 ? 2.123 -1.963 9.700 1.00 98.62 78 ARG A O 1
ATOM 635 N N . ASN A 1 79 ? 1.702 -0.222 8.350 1.00 98.44 79 ASN A N 1
ATOM 636 C CA . ASN A 1 79 ? 0.522 0.225 9.090 1.00 98.44 79 ASN A CA 1
ATOM 637 C C . ASN A 1 79 ? -0.810 -0.110 8.413 1.00 98.44 79 ASN A C 1
ATOM 639 O O . ASN A 1 79 ? -1.837 -0.121 9.093 1.00 98.44 79 ASN A O 1
ATOM 643 N N . CYS A 1 80 ? -0.821 -0.423 7.116 1.00 98.31 80 CYS A N 1
ATOM 644 C CA . CYS A 1 80 ? -2.041 -0.807 6.423 1.00 98.31 80 CYS A CA 1
ATOM 645 C C . CYS A 1 80 ? -2.597 -2.108 7.033 1.00 98.31 80 CYS A C 1
ATOM 647 O O . CYS A 1 80 ? -1.894 -3.120 7.089 1.00 98.31 80 CYS A O 1
ATOM 649 N N . PRO A 1 81 ? -3.853 -2.115 7.509 1.00 98.00 81 PRO A N 1
ATOM 650 C CA . PRO A 1 81 ? -4.416 -3.278 8.189 1.00 98.00 81 PRO A CA 1
ATOM 651 C C . PRO A 1 81 ? -4.837 -4.400 7.230 1.00 98.00 81 PRO A C 1
ATOM 653 O O . PRO A 1 81 ? -5.202 -5.482 7.688 1.00 98.00 81 PRO A O 1
ATOM 656 N N . VAL A 1 82 ? -4.786 -4.164 5.919 1.00 98.38 82 VAL A N 1
ATOM 657 C CA . VAL A 1 82 ? -5.050 -5.153 4.869 1.00 98.38 82 VAL A CA 1
ATOM 658 C C . VAL A 1 82 ? -3.846 -5.250 3.939 1.00 98.38 82 VAL A C 1
ATOM 660 O O . VAL A 1 82 ? -3.111 -4.284 3.757 1.00 98.38 82 VAL A O 1
ATOM 663 N N . CYS A 1 83 ? -3.643 -6.418 3.339 1.00 98.56 83 CYS A N 1
ATOM 664 C CA . CYS A 1 83 ? -2.581 -6.620 2.361 1.00 98.56 83 CYS A CA 1
ATOM 665 C C . CYS A 1 83 ? -3.038 -6.100 0.989 1.00 98.56 83 CYS A C 1
ATOM 667 O O . CYS A 1 83 ? -4.044 -6.572 0.450 1.00 98.56 83 CYS A O 1
ATOM 669 N N . ILE A 1 84 ? -2.315 -5.117 0.448 1.00 98.50 84 ILE A N 1
ATOM 670 C CA . ILE A 1 84 ? -2.556 -4.536 -0.878 1.00 98.50 84 ILE A CA 1
ATOM 671 C C . ILE A 1 84 ? -1.718 -5.329 -1.876 1.00 98.50 84 ILE A C 1
ATOM 673 O O . ILE A 1 84 ? -0.531 -5.081 -2.027 1.00 98.50 84 ILE A O 1
ATOM 677 N N . ASP A 1 85 ? -2.325 -6.298 -2.539 1.00 98.31 85 ASP A N 1
ATOM 678 C CA . ASP A 1 85 ? -1.654 -7.177 -3.494 1.00 98.31 85 ASP A CA 1
ATOM 679 C C . ASP A 1 85 ? -2.219 -6.938 -4.904 1.00 98.31 85 ASP A C 1
ATOM 681 O O . ASP A 1 85 ? -3.016 -6.023 -5.139 1.00 98.31 85 ASP A O 1
ATOM 685 N N . GLY A 1 86 ? -1.815 -7.745 -5.871 1.00 96.75 86 GLY A N 1
ATOM 686 C CA . GLY A 1 86 ? -2.311 -7.649 -7.228 1.00 96.75 86 GLY A CA 1
ATOM 687 C C . GLY A 1 86 ? -1.651 -8.627 -8.174 1.00 96.75 86 GLY A C 1
ATOM 688 O O . GLY A 1 86 ? -0.611 -9.214 -7.878 1.00 96.75 86 GLY A O 1
ATOM 689 N N . ASP A 1 87 ? -2.271 -8.765 -9.337 1.00 93.88 87 ASP A N 1
ATOM 690 C CA . ASP A 1 87 ? -1.674 -9.493 -10.448 1.00 93.88 87 ASP A CA 1
ATOM 691 C C . ASP A 1 87 ? -0.503 -8.684 -11.031 1.00 93.88 87 ASP A C 1
ATOM 693 O O . ASP A 1 87 ? -0.526 -7.445 -10.997 1.00 93.88 87 ASP A O 1
ATOM 697 N N . PRO A 1 88 ? 0.530 -9.347 -11.578 1.00 97.00 88 PRO A N 1
ATOM 698 C CA . PRO A 1 88 ? 1.579 -8.646 -12.301 1.00 97.00 88 PRO A CA 1
ATOM 699 C C . PRO A 1 88 ? 0.989 -7.979 -13.547 1.00 97.00 88 PRO A C 1
ATOM 701 O O . PRO A 1 88 ? 0.297 -8.624 -14.334 1.00 97.00 88 PRO A O 1
ATOM 704 N N . THR A 1 89 ? 1.269 -6.692 -13.737 1.00 96.81 89 THR A N 1
ATOM 705 C CA . THR A 1 89 ? 0.774 -5.929 -14.898 1.00 96.81 89 THR A CA 1
ATOM 706 C C . THR A 1 89 ? 1.892 -5.451 -15.805 1.00 96.81 89 THR A C 1
ATOM 708 O O . THR A 1 89 ? 1.658 -5.284 -16.996 1.00 96.81 89 THR A O 1
ATOM 711 N N . GLU A 1 90 ? 3.107 -5.289 -15.278 1.00 97.00 90 GLU A N 1
ATOM 712 C CA . GLU A 1 90 ? 4.262 -4.853 -16.066 1.00 97.00 90 GLU A CA 1
ATOM 713 C C . GLU A 1 90 ? 5.198 -6.027 -16.341 1.00 97.00 90 GLU A C 1
ATOM 715 O O . GLU A 1 90 ? 5.265 -6.971 -15.553 1.00 97.00 90 GLU A O 1
ATOM 720 N N . GLU A 1 91 ? 5.917 -5.992 -17.463 1.00 97.00 91 GLU A N 1
ATOM 721 C CA . GLU A 1 91 ? 6.932 -7.007 -17.806 1.00 97.00 91 GLU A CA 1
ATOM 722 C C . GLU A 1 91 ? 8.206 -6.879 -16.958 1.00 97.00 91 GLU A C 1
ATOM 724 O O . GLU A 1 91 ? 8.989 -7.818 -16.871 1.00 97.00 91 GLU A O 1
ATOM 729 N N . ALA A 1 92 ? 8.413 -5.728 -16.314 1.00 97.38 92 ALA A N 1
ATOM 730 C CA . ALA A 1 92 ? 9.560 -5.505 -15.447 1.00 97.38 92 ALA A CA 1
ATOM 731 C C . ALA A 1 92 ? 9.524 -6.417 -14.214 1.00 97.38 92 ALA A C 1
ATOM 733 O O . ALA A 1 92 ? 8.470 -6.611 -13.600 1.00 97.38 92 ALA A O 1
ATOM 734 N N . GLU A 1 93 ? 10.694 -6.922 -13.829 1.00 98.00 93 GLU A N 1
ATOM 735 C CA . GLU A 1 93 ? 10.875 -7.795 -12.674 1.00 98.00 93 GLU A CA 1
ATOM 736 C C . GLU A 1 93 ? 11.714 -7.134 -11.585 1.00 98.00 93 GLU A C 1
ATOM 738 O O . GLU A 1 93 ? 12.601 -6.329 -11.867 1.00 98.00 93 GLU A O 1
ATOM 743 N N . VAL A 1 94 ? 11.442 -7.516 -10.340 1.00 97.75 94 VAL A N 1
ATOM 744 C CA . VAL A 1 94 ? 12.299 -7.193 -9.199 1.00 97.75 94 VAL A CA 1
ATOM 745 C C . VAL A 1 94 ? 13.588 -8.012 -9.252 1.00 97.75 94 VAL A C 1
ATOM 747 O O . VAL A 1 94 ? 13.596 -9.167 -9.689 1.00 97.75 94 VAL A O 1
ATOM 750 N N . GLU A 1 95 ? 14.684 -7.427 -8.793 1.00 95.81 95 GLU A N 1
ATOM 751 C CA . GLU A 1 95 ? 16.008 -8.046 -8.758 1.00 95.81 95 GLU A CA 1
ATOM 752 C C . GLU A 1 95 ? 16.347 -8.543 -7.351 1.00 95.81 95 GLU A C 1
ATOM 754 O O . GLU A 1 95 ? 16.886 -9.639 -7.205 1.00 95.81 95 GLU A O 1
ATOM 759 N N . GLY A 1 96 ? 16.002 -7.763 -6.319 1.00 94.44 96 GLY A N 1
ATOM 760 C CA . GLY A 1 96 ? 16.368 -8.051 -4.933 1.00 94.44 96 GLY A CA 1
ATOM 761 C C . GLY A 1 96 ? 15.390 -8.990 -4.233 1.00 94.44 96 GLY A C 1
ATOM 762 O O . GLY A 1 96 ? 15.768 -10.064 -3.768 1.00 94.44 96 GLY A O 1
ATOM 763 N N . HIS A 1 97 ? 14.117 -8.600 -4.156 1.00 97.19 97 HIS A N 1
ATOM 764 C CA . HIS A 1 97 ? 13.120 -9.273 -3.311 1.00 97.19 97 HIS A CA 1
ATOM 765 C C . HIS A 1 97 ? 12.291 -10.306 -4.092 1.00 97.19 97 HIS A C 1
ATOM 767 O O . HIS A 1 97 ? 11.062 -10.207 -4.213 1.00 97.19 97 HIS A O 1
ATOM 773 N N . ARG A 1 98 ? 12.981 -11.293 -4.667 1.00 98.06 98 ARG A N 1
ATOM 774 C CA . ARG A 1 98 ? 12.388 -12.361 -5.489 1.00 98.06 98 ARG A CA 1
ATOM 775 C C . ARG A 1 98 ? 11.891 -13.542 -4.649 1.00 98.06 98 ARG A C 1
ATOM 777 O O . ARG A 1 98 ? 12.316 -13.731 -3.514 1.00 98.06 98 ARG A O 1
ATOM 784 N N . ASP A 1 99 ? 10.991 -14.331 -5.234 1.00 97.62 99 ASP A N 1
ATOM 785 C CA . ASP A 1 99 ? 10.554 -15.652 -4.751 1.00 97.62 99 ASP A CA 1
ATOM 786 C C . ASP A 1 99 ? 10.026 -15.659 -3.304 1.00 97.62 99 ASP A C 1
ATOM 788 O O . ASP A 1 99 ? 10.217 -16.604 -2.535 1.00 97.62 99 ASP A O 1
ATOM 792 N N . LEU A 1 100 ? 9.328 -14.583 -2.928 1.00 97.75 100 LEU A N 1
ATOM 793 C CA . LEU A 1 100 ? 8.730 -14.446 -1.605 1.00 97.75 100 LEU A CA 1
ATOM 794 C C . LEU A 1 100 ? 7.492 -15.337 -1.469 1.00 97.75 100 LEU A C 1
ATOM 796 O O . LEU A 1 100 ? 6.570 -15.266 -2.276 1.00 97.75 100 LEU A O 1
ATOM 800 N N . GLU A 1 101 ? 7.423 -16.105 -0.379 1.00 95.69 101 GLU A N 1
ATOM 801 C CA . GLU A 1 101 ? 6.371 -17.101 -0.104 1.00 95.69 101 GLU A CA 1
ATOM 802 C C . GLU A 1 101 ? 4.938 -16.584 -0.334 1.00 95.69 101 GLU A C 1
ATOM 804 O O . GLU A 1 101 ? 4.074 -17.316 -0.814 1.00 95.69 101 GLU A O 1
ATOM 809 N N . ARG A 1 102 ? 4.669 -15.316 0.009 1.00 95.56 102 ARG A N 1
ATOM 810 C CA . ARG A 1 102 ? 3.324 -14.724 -0.068 1.00 95.56 102 ARG A CA 1
ATOM 811 C C . ARG A 1 102 ? 3.052 -13.922 -1.339 1.00 95.56 102 ARG A C 1
ATOM 813 O O . ARG A 1 102 ? 1.908 -13.516 -1.546 1.00 95.56 102 ARG A O 1
ATOM 820 N N . ILE A 1 103 ? 4.060 -13.710 -2.185 1.00 97.31 103 ILE A N 1
ATOM 821 C CA . ILE A 1 103 ? 3.964 -12.925 -3.421 1.00 97.31 103 ILE A CA 1
ATOM 822 C C . ILE A 1 103 ? 4.312 -13.845 -4.591 1.00 97.31 103 ILE A C 1
ATOM 824 O O . ILE A 1 103 ? 5.474 -14.099 -4.883 1.00 97.31 103 ILE A O 1
ATOM 828 N N . GLY A 1 104 ? 3.283 -14.339 -5.280 1.00 94.25 104 GLY A N 1
ATOM 829 C CA . GLY A 1 104 ? 3.406 -15.396 -6.294 1.00 94.25 104 GLY A CA 1
ATOM 830 C C . GLY A 1 104 ? 4.014 -14.974 -7.638 1.00 94.25 104 GLY A C 1
ATOM 831 O O . GLY A 1 104 ? 3.795 -15.653 -8.635 1.00 94.25 104 GLY A O 1
ATOM 832 N N . THR A 1 105 ? 4.714 -13.843 -7.703 1.00 97.81 105 THR A N 1
ATOM 833 C CA . THR A 1 105 ? 5.316 -13.310 -8.931 1.00 97.81 105 THR A CA 1
ATOM 834 C C . THR A 1 105 ? 6.573 -12.505 -8.617 1.00 97.81 105 THR A C 1
ATOM 836 O O . THR A 1 105 ? 6.670 -11.888 -7.556 1.00 97.81 105 THR A O 1
ATOM 839 N N . ASN A 1 106 ? 7.511 -12.449 -9.563 1.00 98.50 106 ASN A N 1
ATOM 840 C CA . ASN A 1 106 ? 8.657 -11.532 -9.530 1.00 98.50 106 ASN A CA 1
ATOM 841 C C . ASN A 1 106 ? 8.439 -10.287 -10.400 1.00 98.50 106 ASN A C 1
ATOM 843 O O . ASN A 1 106 ? 9.249 -9.367 -10.370 1.00 98.50 106 ASN A O 1
ATOM 847 N N . ARG A 1 107 ? 7.334 -10.230 -11.146 1.00 98.44 107 ARG A N 1
ATOM 848 C CA . ARG A 1 107 ? 6.956 -9.072 -11.956 1.00 98.44 107 ARG A CA 1
ATOM 849 C C . ARG A 1 107 ? 6.252 -8.003 -11.124 1.00 98.44 107 ARG A C 1
ATOM 851 O O . ARG A 1 107 ? 5.630 -8.306 -10.104 1.00 98.44 107 ARG A O 1
ATOM 858 N N . VAL A 1 108 ? 6.319 -6.760 -11.589 1.00 98.44 108 VAL A N 1
ATOM 859 C CA . VAL A 1 108 ? 5.686 -5.613 -10.926 1.00 98.44 108 VAL A CA 1
ATOM 860 C C . VAL A 1 108 ? 4.158 -5.705 -10.982 1.00 98.44 108 VAL A C 1
ATOM 862 O O . VAL A 1 108 ? 3.551 -5.880 -12.045 1.00 98.44 108 VAL A O 1
ATOM 865 N N . ARG A 1 109 ? 3.533 -5.521 -9.818 1.00 98.56 109 ARG A N 1
ATOM 866 C CA . ARG A 1 109 ? 2.084 -5.494 -9.598 1.00 98.56 109 ARG A CA 1
ATOM 867 C C . ARG A 1 109 ? 1.580 -4.052 -9.680 1.00 98.56 109 ARG A C 1
ATOM 869 O O . ARG A 1 109 ? 1.378 -3.386 -8.665 1.00 98.56 109 ARG A O 1
ATOM 876 N N . GLY A 1 110 ? 1.353 -3.542 -10.889 1.00 98.31 110 GLY A N 1
ATOM 877 C CA . GLY A 1 110 ? 1.020 -2.127 -11.097 1.00 98.31 110 GLY A CA 1
ATOM 878 C C . GLY A 1 110 ? -0.286 -1.685 -10.433 1.00 98.31 110 GLY A C 1
ATOM 879 O O . GLY A 1 110 ? -0.372 -0.564 -9.936 1.00 98.31 110 GLY A O 1
ATOM 880 N N . GLY A 1 111 ? -1.283 -2.572 -10.323 1.00 98.44 111 GLY A N 1
ATOM 881 C CA . GLY A 1 111 ? -2.509 -2.294 -9.563 1.00 98.44 111 GLY A CA 1
ATOM 882 C C . GLY A 1 111 ? -2.232 -1.971 -8.088 1.00 98.44 111 GLY A C 1
ATOM 883 O O . GLY A 1 111 ? -2.781 -1.006 -7.555 1.00 98.44 111 GLY A O 1
ATOM 884 N N . MET A 1 112 ? -1.328 -2.725 -7.454 1.00 98.62 112 MET A N 1
ATOM 885 C CA . MET A 1 112 ? -0.855 -2.456 -6.092 1.00 98.62 112 MET A CA 1
ATOM 886 C C . MET A 1 112 ? -0.112 -1.117 -6.028 1.00 98.62 112 MET A C 1
ATOM 888 O O . MET A 1 112 ? -0.431 -0.291 -5.167 1.00 98.62 112 MET A O 1
ATOM 892 N N . CYS A 1 113 ? 0.809 -0.861 -6.967 1.00 98.69 113 CYS A N 1
ATOM 893 C CA . CYS A 1 113 ? 1.574 0.388 -7.012 1.00 98.69 113 CYS A CA 1
ATOM 894 C C . CYS A 1 113 ? 0.655 1.614 -7.095 1.00 98.69 113 CYS A C 1
ATOM 896 O O . CYS A 1 113 ? 0.848 2.581 -6.359 1.00 98.69 113 CYS A O 1
ATOM 898 N N . LEU A 1 114 ? -0.379 1.560 -7.939 1.00 98.62 114 LEU A N 1
ATOM 899 C CA . LEU A 1 114 ? -1.370 2.627 -8.082 1.00 98.62 114 LEU A CA 1
ATOM 900 C C . LEU A 1 114 ? -2.151 2.857 -6.785 1.00 98.62 114 LEU A C 1
ATOM 902 O O . LEU A 1 114 ? -2.257 3.991 -6.326 1.00 98.62 114 LEU A O 1
ATOM 906 N N . VAL A 1 115 ? -2.663 1.795 -6.160 1.00 98.75 115 VAL A N 1
ATOM 907 C CA . VAL A 1 115 ? -3.457 1.916 -4.927 1.00 98.75 115 VAL A CA 1
ATOM 908 C C . VAL A 1 115 ? -2.628 2.467 -3.773 1.00 98.75 115 VAL A C 1
ATOM 910 O O . VAL A 1 115 ? -3.126 3.287 -2.999 1.00 98.75 115 VAL A O 1
ATOM 913 N N . LEU A 1 116 ? -1.367 2.056 -3.653 1.00 98.69 116 LEU A N 1
ATOM 914 C CA . LEU A 1 116 ? -0.489 2.564 -2.608 1.00 98.69 116 LEU A CA 1
ATOM 915 C C . LEU A 1 116 ? -0.114 4.031 -2.863 1.00 98.69 116 LEU A C 1
ATOM 917 O O . LEU A 1 116 ? -0.283 4.866 -1.974 1.00 98.69 116 LEU A O 1
ATOM 921 N N . ALA A 1 117 ? 0.346 4.356 -4.072 1.00 98.44 117 ALA A N 1
ATOM 922 C CA . ALA A 1 117 ? 0.901 5.668 -4.391 1.00 98.44 117 ALA A CA 1
ATOM 923 C C . ALA A 1 117 ? -0.168 6.727 -4.724 1.00 98.44 117 ALA A C 1
ATOM 925 O O . ALA A 1 117 ? -0.196 7.795 -4.115 1.00 98.44 117 ALA A O 1
ATOM 926 N N . GLU A 1 118 ? -1.073 6.447 -5.664 1.00 98.06 118 GLU A N 1
ATOM 927 C CA . GLU A 1 118 ? -2.120 7.386 -6.105 1.00 98.06 118 GLU A CA 1
ATOM 928 C C . GLU A 1 118 ? -3.385 7.307 -5.236 1.00 98.06 118 GLU A C 1
ATOM 930 O O . GLU A 1 118 ? -4.166 8.262 -5.184 1.00 98.06 118 GLU A O 1
ATOM 935 N N . GLY A 1 119 ? -3.579 6.186 -4.538 1.00 98.38 119 GLY A N 1
ATOM 936 C CA . GLY A 1 119 ? -4.644 5.996 -3.563 1.00 98.38 119 GLY A CA 1
ATOM 937 C C . GLY A 1 119 ? -4.249 6.485 -2.174 1.00 98.38 119 GLY A C 1
ATOM 938 O O . GLY A 1 119 ? -4.607 7.591 -1.773 1.00 98.38 119 GLY A O 1
ATOM 939 N N . LEU A 1 120 ? -3.549 5.652 -1.406 1.00 98.31 120 LEU A N 1
ATOM 940 C CA . LEU A 1 120 ? -3.287 5.915 0.010 1.00 98.31 120 LEU A CA 1
ATOM 941 C C . LEU A 1 120 ? -2.375 7.119 0.239 1.00 98.31 120 LEU A C 1
ATOM 943 O O . LEU A 1 120 ? -2.732 7.977 1.044 1.00 98.31 120 LEU A O 1
ATOM 947 N N . ALA A 1 121 ? -1.242 7.198 -0.461 1.00 97.94 121 ALA A N 1
ATOM 948 C CA . ALA A 1 121 ? -0.279 8.274 -0.250 1.00 97.94 121 ALA A CA 1
ATOM 949 C C . ALA A 1 121 ? -0.829 9.619 -0.758 1.00 97.94 121 ALA A C 1
ATOM 951 O O . ALA A 1 121 ? -1.062 10.532 0.033 1.00 97.94 121 ALA A O 1
ATOM 952 N N . LEU A 1 122 ? -1.162 9.715 -2.051 1.00 97.31 122 LEU A N 1
ATOM 953 C CA . LEU A 1 122 ? -1.662 10.955 -2.657 1.00 97.31 122 LEU A CA 1
ATOM 954 C C . LEU A 1 122 ? -2.997 11.434 -2.067 1.00 97.31 122 LEU A C 1
ATOM 956 O O . LEU A 1 122 ? -3.243 12.636 -1.987 1.00 97.31 122 LEU A O 1
ATOM 960 N N . LYS A 1 123 ? -3.903 10.527 -1.674 1.00 97.69 123 LYS A N 1
ATOM 961 C CA . LYS A 1 123 ? -5.217 10.913 -1.128 1.00 97.69 123 LYS A CA 1
ATOM 962 C C . LYS A 1 123 ? -5.291 10.841 0.393 1.00 97.69 123 LYS A C 1
ATOM 964 O O . LYS A 1 123 ? -6.404 10.956 0.915 1.00 97.69 123 LYS A O 1
ATOM 969 N N . ALA A 1 124 ? -4.171 10.743 1.116 1.00 97.56 124 ALA A N 1
ATOM 970 C CA . ALA A 1 124 ? -4.141 10.634 2.580 1.00 97.56 124 ALA A CA 1
ATOM 971 C C . ALA A 1 124 ? -5.072 11.630 3.319 1.00 97.56 124 ALA A C 1
ATOM 973 O O . ALA A 1 124 ? -5.855 11.171 4.161 1.00 97.56 124 ALA A O 1
ATOM 974 N N . PRO A 1 125 ? -5.134 12.942 2.976 1.00 96.12 125 PRO A N 1
ATOM 975 C CA . PRO A 1 125 ? -6.076 13.874 3.612 1.00 96.12 125 PRO A CA 1
ATOM 976 C C . PRO A 1 125 ? -7.546 13.469 3.440 1.00 96.12 125 PRO A C 1
ATOM 978 O O . PRO A 1 125 ? -8.360 13.559 4.366 1.00 96.12 125 PRO A O 1
ATOM 981 N N . LYS A 1 126 ? -7.905 12.988 2.244 1.00 95.19 126 LYS A N 1
ATOM 982 C CA . LYS A 1 126 ? -9.259 12.526 1.935 1.00 95.19 126 LYS A CA 1
ATOM 983 C C . LYS A 1 126 ? -9.564 11.225 2.673 1.00 95.19 126 LYS A C 1
ATOM 985 O O . LYS A 1 126 ? -10.645 11.121 3.252 1.00 95.19 126 LYS A O 1
ATOM 990 N N . VAL A 1 127 ? -8.621 10.277 2.710 1.00 96.44 127 VAL A N 1
ATOM 991 C CA . VAL A 1 127 ? -8.765 9.022 3.469 1.00 96.44 127 VAL A CA 1
ATOM 992 C C . VAL A 1 127 ? -9.020 9.320 4.941 1.00 96.44 127 VAL A C 1
ATOM 994 O O . VAL A 1 127 ? -10.005 8.830 5.491 1.00 96.44 127 VAL A O 1
ATOM 997 N N . LYS A 1 128 ? -8.226 10.205 5.560 1.00 96.88 128 LYS A N 1
ATOM 998 C CA . LYS A 1 128 ? -8.393 10.580 6.973 1.00 96.88 128 LYS A CA 1
ATOM 999 C C . LYS A 1 128 ? -9.776 11.174 7.248 1.00 96.88 128 LYS A C 1
ATOM 1001 O O . LYS A 1 128 ? -10.405 10.837 8.248 1.00 96.88 128 LYS A O 1
ATOM 1006 N N . LYS A 1 129 ? -10.318 11.989 6.335 1.00 96.62 129 LYS A N 1
ATOM 1007 C CA . LYS A 1 129 ? -11.698 12.494 6.452 1.00 96.62 129 LYS A CA 1
ATOM 1008 C C . LYS A 1 129 ? -12.732 11.359 6.486 1.00 96.62 129 LYS A C 1
ATOM 1010 O O . LYS A 1 129 ? -13.689 11.439 7.257 1.00 96.62 129 LYS A O 1
ATOM 1015 N N . HIS A 1 130 ? -12.559 10.320 5.668 1.00 95.81 130 HIS A N 1
ATOM 1016 C CA . HIS A 1 130 ? -13.445 9.152 5.665 1.00 95.81 130 HIS A CA 1
ATOM 1017 C C . HIS A 1 130 ? -13.277 8.292 6.924 1.00 95.81 130 HIS A C 1
ATOM 1019 O O . HIS A 1 130 ? -14.284 7.953 7.541 1.00 95.81 130 HIS A O 1
ATOM 1025 N N . VAL A 1 131 ? -12.040 8.029 7.351 1.00 96.94 131 VAL A N 1
ATOM 1026 C CA . VAL A 1 131 ? -11.702 7.348 8.615 1.00 96.94 131 VAL A CA 1
ATOM 1027 C C . VAL A 1 131 ? -12.395 8.023 9.801 1.00 96.94 131 VAL A C 1
ATOM 1029 O O . VAL A 1 131 ? -13.109 7.362 10.553 1.00 96.94 131 VAL A O 1
ATOM 1032 N N . ASN A 1 132 ? -12.281 9.351 9.918 1.00 96.50 132 ASN A N 1
ATOM 1033 C CA . ASN A 1 132 ? -12.905 10.118 11.000 1.00 96.50 132 ASN A CA 1
ATOM 1034 C C . ASN A 1 132 ? -14.437 10.030 10.955 1.00 96.50 132 ASN A C 1
ATOM 1036 O O . ASN A 1 132 ? -15.084 9.852 11.986 1.00 96.50 132 ASN A O 1
ATOM 1040 N N . LYS A 1 133 ? -15.034 10.125 9.758 1.00 95.56 133 LYS A N 1
ATOM 1041 C CA . LYS A 1 133 ? -16.489 10.003 9.577 1.00 95.56 133 LYS A CA 1
ATOM 1042 C C . LYS A 1 133 ? -16.999 8.614 9.975 1.00 95.56 133 LYS A C 1
ATOM 1044 O O . LYS A 1 133 ? -18.084 8.513 10.541 1.00 95.56 133 LYS A O 1
ATOM 1049 N N . LEU A 1 134 ? -16.231 7.571 9.672 1.00 93.31 134 LEU A N 1
ATOM 1050 C CA . LEU A 1 134 ? -16.551 6.180 9.997 1.00 93.31 134 LEU A CA 1
ATOM 1051 C C . LEU A 1 134 ? -16.110 5.774 11.411 1.00 93.31 134 LEU A C 1
ATOM 1053 O O . LEU A 1 134 ? -16.410 4.660 11.828 1.00 93.31 134 LEU A O 1
ATOM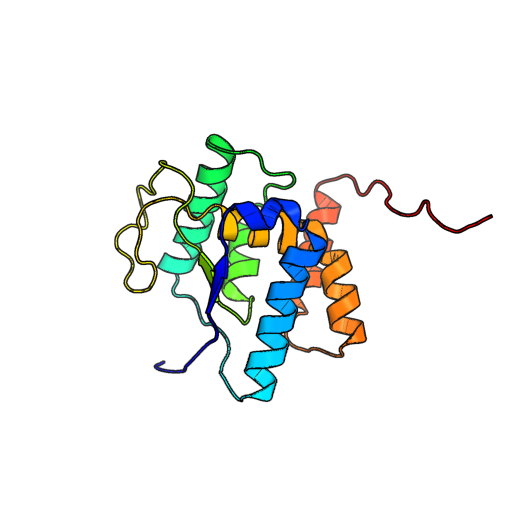 1057 N N . LYS A 1 135 ? -15.438 6.670 12.149 1.00 95.19 135 LYS A N 1
ATOM 1058 C CA . LYS A 1 135 ? -14.879 6.424 13.488 1.00 95.19 135 LYS A CA 1
ATOM 1059 C C . LYS A 1 135 ? -13.984 5.179 13.531 1.00 95.19 135 LYS A C 1
ATOM 1061 O O . LYS A 1 135 ? -14.064 4.385 14.463 1.00 95.19 135 LYS A O 1
ATOM 1066 N N . MET A 1 136 ? -13.159 5.005 12.500 1.00 95.06 136 MET A N 1
ATOM 1067 C CA . MET A 1 136 ? -12.207 3.898 12.412 1.00 95.06 136 MET A CA 1
ATOM 1068 C C . MET A 1 136 ? -10.898 4.282 13.111 1.00 95.06 136 MET A C 1
ATOM 1070 O O . MET A 1 136 ? -10.290 5.296 12.783 1.00 95.06 136 MET A O 1
ATOM 1074 N N . ASP A 1 137 ? -10.469 3.476 14.073 1.00 95.75 137 ASP A N 1
ATOM 1075 C CA . ASP A 1 137 ? -9.198 3.595 14.794 1.00 95.75 137 ASP A CA 1
ATOM 1076 C C . ASP A 1 137 ? -8.046 2.901 14.044 1.00 95.75 137 ASP A C 1
ATOM 1078 O O . ASP A 1 137 ? -8.267 2.152 13.090 1.00 95.75 137 ASP A O 1
ATOM 1082 N N . GLY A 1 138 ? -6.797 3.140 14.457 1.00 95.75 138 GLY A N 1
ATOM 1083 C CA . GLY A 1 138 ? -5.612 2.490 13.868 1.00 95.75 138 GLY A CA 1
ATOM 1084 C C . GLY A 1 138 ? -5.133 3.089 12.538 1.00 95.75 138 GLY A C 1
ATOM 1085 O O . GLY A 1 138 ? -4.253 2.530 11.888 1.00 95.75 138 GLY A O 1
ATOM 1086 N N . TRP A 1 139 ? -5.687 4.237 12.143 1.00 98.00 139 TRP A N 1
ATOM 1087 C CA . TRP A 1 139 ? -5.329 4.989 10.930 1.00 98.00 139 TRP A CA 1
ATOM 1088 C C . TRP A 1 139 ? -4.628 6.324 11.242 1.00 98.00 139 TRP A C 1
ATOM 1090 O O . TRP A 1 139 ? -4.580 7.228 10.406 1.00 98.00 139 TRP A O 1
ATOM 1100 N N . ASP A 1 140 ? -4.084 6.480 12.450 1.00 96.19 140 ASP A N 1
ATOM 1101 C CA . ASP A 1 140 ? -3.457 7.734 12.897 1.00 96.19 140 ASP A CA 1
ATOM 1102 C C . ASP A 1 140 ? -2.142 8.039 12.175 1.00 96.19 140 ASP A C 1
ATOM 1104 O O . ASP A 1 140 ? -1.786 9.199 11.992 1.00 96.19 140 ASP A O 1
ATOM 1108 N N . TRP A 1 141 ? -1.489 7.016 11.625 1.00 96.25 141 TRP A N 1
ATOM 1109 C CA . TRP A 1 141 ? -0.320 7.155 10.752 1.00 96.25 141 TRP A CA 1
ATOM 1110 C C . TRP A 1 141 ? -0.589 7.993 9.488 1.00 96.25 141 TRP A C 1
ATOM 1112 O O . TRP A 1 141 ? 0.347 8.550 8.916 1.00 96.25 141 TRP A O 1
ATOM 1122 N N . LEU A 1 142 ? -1.854 8.160 9.074 1.00 96.75 142 LEU A N 1
ATOM 1123 C CA . LEU A 1 142 ? -2.210 9.092 7.998 1.00 96.75 142 LEU A CA 1
ATOM 1124 C C . LEU A 1 142 ? -1.831 10.539 8.340 1.00 96.75 142 LEU A C 1
ATOM 1126 O O . LEU A 1 142 ? -1.538 11.315 7.439 1.00 96.75 142 LEU A O 1
ATOM 1130 N N . GLU A 1 143 ? -1.821 10.924 9.618 1.00 95.12 143 GLU A N 1
ATOM 1131 C CA . GLU A 1 143 ? -1.427 12.276 10.032 1.00 95.12 143 GLU A CA 1
ATOM 1132 C C . GLU A 1 143 ? 0.063 12.523 9.802 1.00 95.12 143 GLU A C 1
ATOM 1134 O O . GLU A 1 143 ? 0.441 13.620 9.396 1.00 95.12 143 GLU A O 1
ATOM 1139 N N . ILE A 1 144 ? 0.890 11.489 9.976 1.00 93.81 144 ILE A N 1
ATOM 1140 C CA . ILE A 1 144 ? 2.330 11.544 9.704 1.00 93.81 144 ILE A CA 1
ATOM 1141 C C . ILE A 1 144 ? 2.567 11.707 8.200 1.00 93.81 144 ILE A C 1
ATOM 1143 O O . ILE A 1 144 ? 3.340 12.577 7.807 1.00 93.81 144 ILE A O 1
ATOM 1147 N N . LEU A 1 145 ? 1.847 10.952 7.359 1.00 92.06 145 LEU A N 1
ATOM 1148 C CA . LEU A 1 145 ? 1.897 11.129 5.899 1.00 92.06 145 LEU A CA 1
ATOM 1149 C C . LEU A 1 145 ? 1.519 12.551 5.478 1.00 92.06 145 LEU A C 1
ATOM 1151 O O . LEU A 1 145 ? 2.233 13.193 4.715 1.00 92.06 145 LEU A O 1
ATOM 1155 N N . ILE A 1 146 ? 0.406 13.066 6.004 1.00 93.44 146 ILE A N 1
ATOM 1156 C CA . ILE A 1 146 ? -0.070 14.417 5.683 1.00 93.44 146 ILE A CA 1
ATOM 1157 C C . ILE A 1 146 ? 0.928 15.477 6.173 1.00 93.44 146 ILE A C 1
ATOM 1159 O O . ILE A 1 146 ? 1.136 16.488 5.504 1.00 93.44 146 ILE A O 1
ATOM 1163 N N . GLY A 1 147 ? 1.536 15.269 7.343 1.00 85.44 147 GLY A N 1
ATOM 1164 C CA . GLY A 1 147 ? 2.557 16.154 7.900 1.00 85.44 147 GLY A CA 1
ATOM 1165 C C . GLY A 1 147 ? 3.841 16.173 7.070 1.00 85.44 147 GLY A C 1
ATOM 1166 O O . GLY A 1 147 ? 4.363 17.252 6.803 1.00 85.44 147 GLY A O 1
ATOM 1167 N N . GLY A 1 148 ? 4.302 15.007 6.608 1.00 74.94 148 GLY A N 1
ATOM 1168 C CA . GLY A 1 148 ? 5.477 14.869 5.742 1.00 74.94 148 GLY A CA 1
ATOM 1169 C C . GLY A 1 148 ? 5.282 15.479 4.351 1.00 74.94 148 GLY A C 1
ATOM 1170 O O . GLY A 1 148 ? 6.183 16.148 3.841 1.00 74.94 148 GLY A O 1
ATOM 1171 N N . ALA A 1 149 ? 4.082 15.357 3.773 1.00 61.09 149 ALA A N 1
ATOM 1172 C CA . ALA A 1 149 ? 3.744 15.969 2.485 1.00 61.09 149 ALA A CA 1
ATOM 1173 C C . ALA A 1 149 ? 3.800 17.512 2.524 1.00 61.09 149 ALA A C 1
ATOM 1175 O O . ALA A 1 149 ? 4.222 18.155 1.562 1.00 61.09 149 ALA A O 1
ATOM 1176 N N . LYS A 1 150 ? 3.457 18.130 3.665 1.00 55.34 150 LYS A N 1
ATOM 1177 C CA . LYS A 1 150 ? 3.517 19.594 3.843 1.00 55.34 150 LYS A CA 1
ATOM 1178 C C . LYS A 1 150 ? 4.938 20.165 3.840 1.00 55.34 150 LYS A C 1
ATOM 1180 O O . LYS A 1 150 ? 5.097 21.356 3.591 1.00 55.34 150 LYS A O 1
ATOM 1185 N N . SER A 1 151 ? 5.959 19.338 4.062 1.00 48.38 151 SER A N 1
ATOM 1186 C CA . SER A 1 151 ? 7.368 19.718 3.887 1.00 48.38 151 SER A CA 1
ATOM 1187 C C . SER A 1 151 ? 7.892 19.545 2.449 1.00 48.38 151 SER A C 1
ATOM 1189 O O . SER A 1 151 ? 9.029 19.932 2.191 1.00 48.38 151 SER A O 1
ATOM 1191 N N . GLY A 1 152 ? 7.088 19.004 1.518 1.00 42.62 152 GLY A N 1
ATOM 1192 C CA . GLY A 1 152 ? 7.502 18.640 0.151 1.00 42.62 152 GLY A CA 1
ATOM 1193 C C . GLY A 1 152 ? 6.820 19.376 -1.017 1.00 42.62 152 GLY A C 1
ATOM 1194 O O . GLY A 1 152 ? 7.349 19.328 -2.123 1.00 42.62 152 GLY A O 1
ATOM 1195 N N . GLY A 1 153 ? 5.717 20.105 -0.800 1.00 34.53 153 GLY A N 1
ATOM 1196 C CA . GLY A 1 153 ? 5.185 21.083 -1.766 1.00 34.53 153 GLY A CA 1
ATOM 1197 C C . GLY A 1 153 ? 3.879 20.726 -2.501 1.00 34.53 153 GLY A C 1
ATOM 1198 O O . GLY A 1 153 ? 3.655 19.594 -2.916 1.00 34.53 153 GLY A O 1
ATOM 1199 N N . SER A 1 154 ? 3.074 21.787 -2.678 1.00 35.25 154 SER A N 1
ATOM 1200 C CA . SER A 1 154 ? 1.879 21.994 -3.524 1.00 35.25 154 SER A CA 1
ATOM 1201 C C . SER A 1 154 ? 0.613 21.168 -3.248 1.00 35.25 154 SER A C 1
ATOM 1203 O O . SER A 1 154 ? 0.281 20.244 -3.985 1.00 35.25 154 SER A O 1
ATOM 1205 N N . ASP A 1 155 ? -0.166 21.619 -2.259 1.00 44.25 155 ASP A N 1
ATOM 1206 C CA . ASP A 1 155 ? -1.631 21.537 -2.310 1.00 44.25 155 ASP A CA 1
ATOM 1207 C C . ASP A 1 155 ? -2.140 22.665 -3.232 1.00 44.25 155 ASP A C 1
ATOM 1209 O O . ASP A 1 155 ? -2.174 23.824 -2.818 1.00 44.25 155 ASP A O 1
ATOM 1213 N N . GLU A 1 156 ? -2.558 22.346 -4.460 1.00 39.25 156 GLU A N 1
ATOM 1214 C CA . GLU A 1 156 ? -3.477 23.205 -5.222 1.00 39.25 156 GLU A CA 1
ATOM 1215 C C . GLU A 1 156 ? -4.781 22.460 -5.544 1.00 39.25 156 GLU A C 1
ATOM 1217 O O . GLU A 1 156 ? -4.852 21.576 -6.392 1.00 39.25 156 GLU A O 1
ATOM 1222 N N . ASP A 1 157 ? -5.795 22.859 -4.773 1.00 41.22 157 ASP A N 1
ATOM 1223 C CA . ASP A 1 157 ? -7.190 23.107 -5.134 1.00 41.22 157 ASP A CA 1
ATOM 1224 C C . ASP A 1 157 ? -7.998 22.051 -5.900 1.00 41.22 157 ASP A C 1
ATOM 1226 O O . ASP A 1 157 ? -8.016 21.983 -7.124 1.00 41.22 157 ASP A O 1
ATOM 1230 N N . ASP A 1 158 ? -8.886 21.392 -5.146 1.00 38.50 158 ASP A N 1
ATOM 1231 C CA . ASP A 1 158 ? -10.073 20.732 -5.692 1.00 38.50 158 ASP A CA 1
ATOM 1232 C C . ASP A 1 158 ? -11.337 21.161 -4.924 1.00 38.50 158 ASP A C 1
ATOM 1234 O O . ASP A 1 158 ? -12.094 20.366 -4.356 1.00 38.50 158 ASP A O 1
ATOM 1238 N N . ASN A 1 159 ? -11.539 22.482 -4.845 1.00 41.78 159 ASN A N 1
ATOM 1239 C CA . ASN A 1 159 ? -12.735 23.086 -4.260 1.00 41.78 159 ASN A CA 1
ATOM 1240 C C . ASN A 1 159 ? -13.358 24.143 -5.187 1.00 41.78 159 ASN A C 1
ATOM 1242 O O . ASN A 1 159 ? -13.616 25.277 -4.790 1.00 41.78 159 ASN A O 1
ATOM 1246 N N . LYS A 1 160 ? -13.660 23.755 -6.430 1.00 38.34 160 LYS A N 1
ATOM 1247 C CA . LYS A 1 160 ? -14.606 24.482 -7.290 1.00 38.34 160 LYS A CA 1
ATOM 1248 C C . LYS A 1 160 ? -15.640 23.532 -7.880 1.00 38.34 160 LYS A C 1
ATOM 1250 O O . LYS A 1 160 ? -15.587 23.179 -9.047 1.00 38.34 160 LYS A O 1
ATOM 1255 N N . ASN A 1 161 ? -16.614 23.154 -7.055 1.00 39.59 161 ASN A N 1
ATOM 1256 C CA . ASN A 1 161 ? -17.990 22.986 -7.520 1.00 39.59 161 ASN A CA 1
ATOM 1257 C C . ASN A 1 161 ? -18.972 23.071 -6.345 1.00 39.59 161 ASN A C 1
ATOM 1259 O O . ASN A 1 161 ? -19.408 22.076 -5.769 1.00 39.59 161 ASN A O 1
ATOM 1263 N N . LYS A 1 162 ? -19.336 24.309 -6.001 1.00 42.00 162 LYS A N 1
ATOM 1264 C CA . LYS A 1 162 ? -20.626 24.627 -5.386 1.00 42.00 162 LYS A CA 1
ATOM 1265 C C . LYS A 1 162 ? -21.335 25.643 -6.279 1.00 42.00 162 LYS A C 1
ATOM 1267 O O . LYS A 1 162 ? -21.041 26.828 -6.219 1.00 42.00 162 LYS A O 1
ATOM 1272 N N . ILE A 1 163 ? -22.180 25.095 -7.149 1.00 38.97 163 ILE A N 1
ATOM 1273 C CA . ILE A 1 163 ? -23.555 25.515 -7.454 1.00 38.97 163 ILE A CA 1
ATOM 1274 C C . ILE A 1 163 ? -23.799 27.037 -7.449 1.00 38.97 163 ILE A C 1
ATOM 1276 O O . ILE A 1 163 ? -23.841 27.665 -6.390 1.00 38.97 163 ILE A O 1
ATOM 1280 N N . LYS A 1 164 ? -24.078 27.579 -8.637 1.00 36.66 164 LYS A N 1
ATOM 1281 C CA . LYS A 1 164 ? -25.148 28.565 -8.823 1.00 36.66 164 LYS A CA 1
ATOM 1282 C C . LYS A 1 164 ? -26.292 27.881 -9.552 1.00 36.66 164 LYS A C 1
ATOM 1284 O O . LYS A 1 164 ? -25.973 27.046 -10.427 1.00 36.66 164 LYS A O 1
#

Sequence (164 aa):
DGSQYIRIFYSGPIRSAGGTAQALSVLVGDYVRRGIGIDRYKPREEEVERYVEEILLYKRVASLQYTPSEDEIRMIVRNCPVCIDGDPTEEAEVEGHRDLERIGTNRVRGGMCLVLAEGLALKAPKVKKHVNKLKMDGWDWLEILIGGAKSGGSDEDDNKNKIK

Radius of gyration: 15.72 Å; chains: 1; bounding box: 42×46×33 Å